Protein AF-U1G7K0-F1 (afdb_monomer)

Organism: Endocarpon pusillum (strain Z07020 / HMAS-L-300199) (NCBI:txid1263415)

pLDDT: mean 76.49, std 15.44, range [37.56, 95.12]

Solvent-accessible surface area (backbone atoms only — not comparable to full-atom values): 8626 Å² total; per-residue (Å²): 134,85,80,73,76,69,57,70,55,70,54,79,50,83,89,29,53,45,39,46,38,41,42,73,92,43,34,39,34,40,40,53,76,48,91,84,53,73,67,44,70,48,73,49,55,84,50,101,80,44,71,62,87,40,72,69,35,51,54,36,48,66,64,40,36,75,45,34,64,42,72,36,40,61,49,90,64,25,47,28,29,30,30,76,88,37,29,39,28,38,26,68,62,54,93,64,98,58,98,59,67,58,46,80,64,49,76,56,61,71,91,49,36,43,98,84,65,50,73,56,51,40,51,40,100,77,29,26,42,42,34,52,33,104,92,51,76,47,75,43,75,56,55,58,83,119

Sequence (146 aa):
MVTQPIERVSFDTRDSGVYFVKFGENMLAAYDSDPFTRPIVWEVSASPNSVAVTRATLERFNRVAPETQNLIGIYKSQLVFLNNDGWICSMSIEDQVSDKPYTRHFPVPHCWRSSSHRIRALVTPRGDVVIVKSDGLAIVQRSLNL

Radius of gyration: 15.58 Å; Cα contacts (8 Å, |Δi|>4): 269; chains: 1; bounding box: 50×33×41 Å

Mean predicted aligned error: 8.81 Å

Foldseek 3Di:
DDDDDQPFPWDCPPPLQKTKGDGPFFKIWIDGPDPLDDIAIDGQDPDVPRDGQDPQLVVLCSVCRNQFNAFAYDADQWTWGQGPQQFTWIAGSGDDDDPDSIGTQDHDDQQQADPSSDWHWYADNQRWIWTDRPPDIDIRGCSRVD

Secondary structure (DSSP, 8-state):
-------------TTT-EEEEEETTTEEEEEES-TTSPPEEEE----TT-----HHHHHHHHHHGGGEEEEEEEETTEEEEEETTSEEEEEESS----SSS-EEEEEPPGGGS-TTS---EEE-TTS-EEEEETTEEEEETT----

Nearest PDB structures (foldseek):
  8to0-assembly1_Bo  TM=4.325E-01  e=2.609E-02  Mus musculus
  8iyj-assembly1_f  TM=2.726E-01  e=2.377E-01  Mus musculus
  3f7f-assembly1_A  TM=2.654E-01  e=3.370E-01  Saccharomyces cerevisiae
  7n84-assembly1_a  TM=2.701E-01  e=8.060E-01  Saccharomyces cerevisiae
  3h7n-assembly4_D  TM=2.916E-01  e=2.296E+00  Saccharomyces cerevisiae

Structure (mmCIF, N/CA/C/O backbone):
data_AF-U1G7K0-F1
#
_entry.id   AF-U1G7K0-F1
#
loop_
_atom_site.group_PDB
_atom_site.id
_atom_site.type_symbol
_atom_site.label_atom_id
_atom_site.label_alt_id
_atom_site.label_comp_id
_atom_site.label_asym_id
_atom_site.label_entity_id
_atom_site.label_seq_id
_atom_site.pdbx_PDB_ins_code
_atom_site.Cartn_x
_atom_site.Cartn_y
_atom_site.Cartn_z
_atom_site.occupancy
_atom_site.B_iso_or_equiv
_atom_site.auth_seq_id
_atom_site.auth_comp_id
_atom_site.auth_asym_id
_atom_site.auth_atom_id
_atom_site.pdbx_PDB_model_num
ATOM 1 N N . MET A 1 1 ? -35.626 9.745 2.327 1.00 37.56 1 MET A N 1
ATOM 2 C CA . MET A 1 1 ? -34.377 9.082 2.758 1.00 37.56 1 MET A CA 1
ATOM 3 C C . MET A 1 1 ? -33.387 10.173 3.100 1.00 37.56 1 MET A C 1
ATOM 5 O O . MET A 1 1 ? -33.060 10.963 2.226 1.00 37.56 1 MET A O 1
ATOM 9 N N . VAL A 1 2 ? -33.015 10.294 4.371 1.00 38.16 2 VAL A N 1
ATOM 10 C CA . VAL A 1 2 ? -32.044 11.294 4.828 1.00 38.16 2 VAL A CA 1
ATOM 11 C C . VAL A 1 2 ? -30.660 10.696 4.600 1.00 38.16 2 VAL A C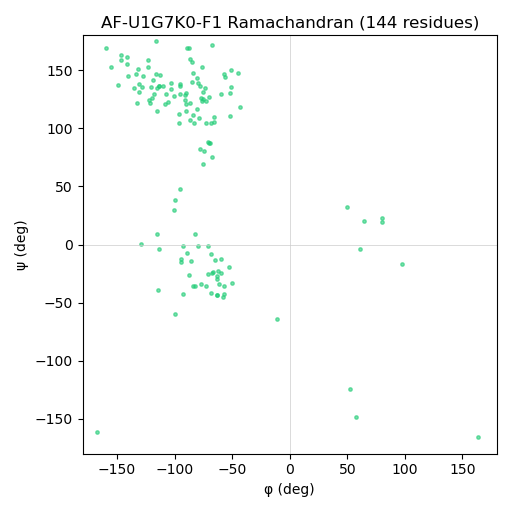 1
ATOM 13 O O . VAL A 1 2 ? -30.315 9.700 5.226 1.00 38.16 2 VAL A O 1
ATOM 16 N N . THR A 1 3 ? -29.894 11.246 3.662 1.00 42.03 3 THR A N 1
ATOM 17 C CA . THR A 1 3 ? -28.472 10.920 3.509 1.00 42.03 3 THR A CA 1
ATOM 18 C C . THR A 1 3 ? -27.747 11.428 4.750 1.00 42.03 3 THR A C 1
ATOM 20 O O . THR A 1 3 ? -27.662 12.641 4.950 1.00 42.03 3 THR A O 1
ATOM 23 N N . GLN A 1 4 ? -27.280 10.519 5.609 1.00 45.69 4 GLN A N 1
ATOM 24 C CA . GLN A 1 4 ? -26.413 10.887 6.728 1.00 45.69 4 GLN A CA 1
ATOM 25 C C . GLN A 1 4 ? -25.169 11.624 6.195 1.00 45.69 4 GLN A C 1
ATOM 27 O O . GLN A 1 4 ? -24.691 11.294 5.102 1.00 45.69 4 GLN A O 1
ATOM 32 N N . PRO A 1 5 ? -24.645 12.629 6.921 1.00 43.09 5 PRO A N 1
ATOM 33 C CA . PRO A 1 5 ? -23.455 13.350 6.495 1.00 43.09 5 PRO A CA 1
ATOM 34 C C . PRO A 1 5 ? -22.287 12.372 6.355 1.00 43.09 5 PRO A C 1
ATOM 36 O O . PRO A 1 5 ? -22.011 11.596 7.267 1.00 43.09 5 PRO A O 1
ATOM 39 N N . ILE A 1 6 ? -21.591 12.410 5.218 1.00 46.06 6 ILE A N 1
ATOM 40 C CA . ILE A 1 6 ? -20.315 11.709 5.069 1.00 46.06 6 ILE A CA 1
ATOM 41 C C . ILE A 1 6 ? -19.342 12.389 6.030 1.00 46.06 6 ILE A C 1
ATOM 43 O O . ILE A 1 6 ? -18.898 13.509 5.766 1.00 46.06 6 ILE A O 1
ATOM 47 N N . GLU A 1 7 ? -19.024 11.731 7.142 1.00 45.72 7 GLU A N 1
ATOM 48 C CA . GLU A 1 7 ? -17.954 12.166 8.031 1.00 45.72 7 GLU A CA 1
ATOM 49 C C . GLU A 1 7 ? -16.621 11.951 7.310 1.00 45.72 7 GLU A C 1
ATOM 51 O O . GLU A 1 7 ? -15.981 10.904 7.390 1.00 45.72 7 GLU A O 1
ATOM 56 N N . ARG A 1 8 ? -16.222 12.957 6.529 1.00 45.97 8 ARG A N 1
ATOM 57 C CA . ARG A 1 8 ? -14.903 13.002 5.911 1.00 45.97 8 ARG A CA 1
ATOM 58 C C . ARG A 1 8 ? -13.885 13.250 7.005 1.00 45.97 8 ARG A C 1
ATOM 60 O O . ARG A 1 8 ? -13.509 14.390 7.265 1.00 45.97 8 ARG A O 1
ATOM 67 N N . VAL A 1 9 ? -13.399 12.178 7.610 1.00 51.75 9 VAL A N 1
ATOM 68 C CA . VAL A 1 9 ? -12.136 12.255 8.330 1.00 51.75 9 VAL A CA 1
ATOM 69 C C . VAL A 1 9 ? -11.037 12.211 7.275 1.00 51.75 9 VAL A C 1
ATOM 71 O O . VAL A 1 9 ? -10.548 11.151 6.908 1.00 51.75 9 VAL A O 1
ATOM 74 N N . SER A 1 10 ? -10.750 13.370 6.681 1.00 47.09 10 SER A N 1
ATOM 75 C CA . SER A 1 10 ? -9.611 13.542 5.788 1.00 47.09 10 SER A CA 1
ATOM 76 C C . SER A 1 10 ? -8.369 13.696 6.649 1.00 47.09 10 SER A C 1
ATOM 78 O O . SER A 1 10 ? -8.193 14.716 7.320 1.00 47.09 10 SER A O 1
ATOM 80 N N . PHE A 1 11 ? -7.519 12.681 6.643 1.00 52.56 11 PHE A N 1
ATOM 81 C CA . PHE A 1 11 ? -6.214 12.778 7.274 1.00 52.56 11 PHE A CA 1
ATOM 82 C C . PHE A 1 11 ? -5.281 13.454 6.280 1.00 52.56 11 PHE A C 1
ATOM 84 O O . PHE A 1 11 ? -4.895 12.874 5.269 1.00 52.56 11 PHE A O 1
ATOM 91 N N . ASP A 1 12 ? -5.000 14.727 6.541 1.00 46.66 12 ASP A N 1
ATOM 92 C CA . ASP A 1 12 ? -3.994 15.487 5.817 1.00 46.66 12 ASP A CA 1
ATOM 93 C C . ASP A 1 12 ? -2.623 15.004 6.295 1.00 46.66 12 ASP A C 1
ATOM 95 O O . ASP A 1 12 ? -1.997 15.592 7.178 1.00 46.66 12 ASP A O 1
ATOM 99 N N . THR A 1 13 ? -2.171 13.872 5.760 1.00 51.94 13 THR A N 1
ATOM 100 C CA . THR A 1 13 ? -0.766 13.474 5.839 1.00 51.94 13 THR A CA 1
ATOM 101 C C . THR A 1 13 ? -0.022 14.348 4.843 1.00 51.94 13 THR A C 1
ATOM 103 O O . THR A 1 13 ? 0.370 13.896 3.763 1.00 51.94 13 THR A O 1
ATOM 106 N N . ARG A 1 14 ? 0.068 15.643 5.183 1.00 44.66 14 ARG A N 1
ATOM 107 C CA . ARG A 1 14 ? 0.832 16.651 4.450 1.00 44.66 14 ARG A CA 1
ATOM 108 C C . ARG A 1 14 ? 2.163 15.998 4.097 1.00 44.66 14 ARG A C 1
ATOM 110 O O . ARG A 1 14 ? 2.858 15.532 4.991 1.00 44.66 14 ARG A O 1
ATOM 117 N N . ASP A 1 15 ? 2.414 15.876 2.799 1.00 55.00 15 ASP A N 1
ATOM 118 C CA . ASP A 1 15 ? 3.621 15.329 2.159 1.00 55.00 15 ASP A CA 1
ATOM 119 C C . ASP A 1 15 ? 3.618 13.859 1.693 1.00 55.00 15 ASP A C 1
ATOM 121 O O . ASP A 1 15 ? 4.435 13.539 0.831 1.00 55.00 15 ASP A O 1
ATOM 125 N N . SER A 1 16 ? 2.710 12.967 2.119 1.00 59.94 16 SER A N 1
ATOM 126 C CA . SER A 1 16 ? 2.732 11.572 1.606 1.00 59.94 16 SER A CA 1
ATOM 127 C C . SER A 1 16 ? 1.937 11.359 0.315 1.00 59.94 16 SER A C 1
ATOM 129 O O . SER A 1 16 ? 2.200 10.428 -0.444 1.00 59.94 16 SER A O 1
ATOM 131 N N . GLY A 1 17 ? 0.924 12.195 0.064 1.00 68.44 17 GLY A N 1
ATOM 132 C CA . GLY A 1 17 ? 0.002 12.006 -1.057 1.00 68.44 17 GLY A CA 1
ATOM 133 C C . GLY A 1 17 ? -0.855 10.736 -0.957 1.00 68.44 17 GLY A C 1
ATOM 134 O O . GLY A 1 17 ? -1.359 10.295 -1.986 1.00 68.44 17 GLY A O 1
ATOM 135 N N . VAL A 1 18 ? -1.014 10.157 0.240 1.00 73.62 18 VAL A N 1
ATOM 136 C CA . VAL A 1 18 ? -1.903 9.022 0.547 1.00 73.62 18 VAL A CA 1
ATOM 137 C C . VAL A 1 18 ? -3.004 9.498 1.486 1.00 73.62 18 VAL A C 1
ATOM 139 O O . VAL A 1 18 ? -2.734 10.196 2.452 1.00 73.62 18 VAL A O 1
ATOM 142 N N . TYR A 1 19 ? -4.244 9.103 1.234 1.00 75.06 19 TYR A N 1
ATOM 143 C CA . TYR A 1 19 ? -5.421 9.582 1.943 1.00 75.06 19 TYR A CA 1
ATOM 144 C C . TYR A 1 19 ? -6.281 8.412 2.397 1.00 75.06 19 TYR A C 1
ATOM 146 O O . TYR A 1 19 ? -6.541 7.483 1.632 1.00 75.06 19 TYR A O 1
ATOM 154 N N . PHE A 1 20 ? -6.781 8.502 3.625 1.00 75.38 20 PHE A N 1
ATOM 155 C CA . PHE A 1 20 ? -7.757 7.575 4.187 1.00 75.38 20 PHE A CA 1
ATOM 156 C C . PHE A 1 20 ? -9.066 8.321 4.423 1.00 75.38 20 PHE A C 1
ATOM 158 O O . PHE A 1 20 ? -9.052 9.450 4.910 1.00 75.38 20 PHE A O 1
ATOM 165 N N . VAL A 1 21 ? -10.191 7.708 4.062 1.00 74.19 21 VAL A N 1
ATOM 166 C CA . VAL A 1 21 ? -11.528 8.293 4.204 1.00 74.19 21 VAL A CA 1
ATOM 167 C C . VAL A 1 21 ? -12.477 7.257 4.779 1.00 74.19 21 VAL A C 1
ATOM 169 O O . VAL A 1 21 ? -12.517 6.120 4.318 1.00 74.19 21 VAL A O 1
ATOM 172 N N . LYS A 1 22 ? -13.275 7.670 5.763 1.00 73.19 22 LYS A N 1
ATOM 173 C CA . LYS A 1 22 ? -14.396 6.889 6.285 1.00 73.19 22 LYS A CA 1
ATOM 174 C C . LYS A 1 22 ? -15.700 7.312 5.608 1.00 73.19 22 LYS A C 1
ATOM 176 O O . LYS A 1 22 ? -15.953 8.498 5.418 1.00 73.19 22 LYS A O 1
ATOM 181 N N . PHE A 1 23 ? -16.522 6.335 5.238 1.00 70.25 23 PHE A N 1
ATOM 182 C CA . PHE A 1 23 ? -17.862 6.526 4.690 1.00 70.25 23 PHE A CA 1
ATOM 183 C C . PHE A 1 23 ? -18.880 5.815 5.585 1.00 70.25 23 PHE A C 1
ATOM 185 O O . PHE A 1 23 ? -18.810 4.601 5.776 1.00 70.25 23 PHE A O 1
ATOM 192 N N . GLY A 1 24 ? -19.852 6.563 6.113 1.00 67.19 24 GLY A N 1
ATOM 193 C CA . GLY A 1 24 ? -20.840 6.010 7.042 1.00 67.19 24 GLY A CA 1
ATOM 194 C C . GLY A 1 24 ? -20.183 5.385 8.277 1.00 67.19 24 GLY A C 1
ATOM 195 O O . GLY A 1 24 ? -19.128 5.832 8.724 1.00 67.19 24 GLY A O 1
ATOM 196 N N . GLU A 1 25 ? -20.799 4.341 8.830 1.00 66.56 25 GLU A N 1
ATOM 197 C CA . GLU A 1 25 ? -20.305 3.704 10.057 1.00 66.56 25 GLU A CA 1
ATOM 198 C C . GLU A 1 25 ? -19.169 2.702 9.795 1.00 66.56 25 GLU A C 1
ATOM 200 O O . GLU A 1 25 ? -18.214 2.657 10.575 1.00 66.56 25 GLU A O 1
ATOM 205 N N . ASN A 1 26 ? -19.223 1.979 8.667 1.00 70.31 26 ASN A N 1
ATOM 206 C CA . ASN A 1 26 ? -18.446 0.750 8.460 1.00 70.31 26 ASN A CA 1
ATOM 207 C C . ASN A 1 26 ? -17.638 0.694 7.159 1.00 70.31 26 ASN A C 1
ATOM 209 O O . ASN A 1 26 ? -16.977 -0.308 6.914 1.00 70.31 26 ASN A O 1
ATOM 213 N N . MET A 1 27 ? -17.654 1.717 6.305 1.00 74.44 27 MET A N 1
ATOM 214 C CA . MET A 1 27 ? -16.823 1.699 5.098 1.00 74.44 27 MET A CA 1
ATOM 215 C C . MET A 1 27 ? -15.597 2.582 5.256 1.00 74.44 27 MET A C 1
ATOM 217 O O . MET A 1 27 ? -15.673 3.709 5.748 1.00 74.44 27 MET A O 1
ATOM 221 N N . LEU A 1 28 ? -14.469 2.085 4.768 1.00 77.31 28 LEU A N 1
ATOM 222 C CA . LEU A 1 28 ? -13.251 2.855 4.598 1.00 77.31 28 LEU A CA 1
ATOM 223 C C . LEU A 1 28 ? -12.793 2.813 3.149 1.00 77.31 28 LEU A C 1
ATOM 225 O O . LEU A 1 28 ? -13.018 1.838 2.431 1.00 77.31 28 LEU A O 1
ATOM 229 N N . ALA A 1 29 ? -12.085 3.860 2.754 1.00 79.94 29 ALA A N 1
ATOM 230 C CA . ALA A 1 29 ? -11.256 3.836 1.574 1.00 79.94 29 ALA A CA 1
ATOM 231 C C . ALA A 1 29 ? -9.864 4.394 1.852 1.00 79.94 29 ALA A C 1
ATOM 233 O O . ALA A 1 29 ? -9.690 5.289 2.678 1.00 79.94 29 ALA A O 1
ATOM 234 N N . ALA A 1 30 ? -8.899 3.899 1.091 1.00 82.38 30 ALA A N 1
ATOM 235 C CA . ALA A 1 30 ? -7.580 4.476 0.936 1.00 82.38 30 ALA A CA 1
ATOM 236 C C . ALA A 1 30 ? -7.359 4.800 -0.543 1.00 82.38 30 ALA A C 1
ATOM 238 O O . ALA A 1 30 ? -7.684 3.995 -1.419 1.00 82.38 30 ALA A O 1
ATOM 239 N N . TYR A 1 31 ? -6.816 5.970 -0.838 1.00 81.44 31 TYR A N 1
ATOM 240 C CA . TYR A 1 31 ? -6.397 6.348 -2.185 1.00 81.44 31 TYR A CA 1
ATOM 241 C C . TYR A 1 31 ? -5.100 7.138 -2.106 1.00 81.44 31 TYR A C 1
ATOM 243 O O . TYR A 1 31 ? -4.795 7.733 -1.078 1.00 81.44 31 TYR A O 1
ATOM 251 N N . ASP A 1 32 ? -4.325 7.140 -3.178 1.00 80.06 32 ASP A N 1
ATOM 252 C CA . ASP A 1 32 ? -3.141 7.981 -3.282 1.00 80.06 32 ASP A CA 1
ATOM 253 C C . ASP A 1 32 ? -3.306 9.004 -4.414 1.00 80.06 32 ASP A C 1
ATOM 255 O O . ASP A 1 32 ? -4.319 9.047 -5.115 1.00 80.06 32 ASP A O 1
ATOM 259 N N . SER A 1 33 ? -2.332 9.899 -4.534 1.00 76.88 33 SER A N 1
ATOM 260 C CA . SER A 1 33 ? -2.287 10.943 -5.559 1.00 76.88 33 SER A CA 1
ATOM 261 C C . SER A 1 33 ? -2.010 10.404 -6.967 1.00 76.88 33 SER A C 1
ATOM 263 O O . SER A 1 33 ? -1.923 11.187 -7.915 1.00 76.88 33 SER A O 1
ATOM 265 N N . ASP A 1 34 ? -1.809 9.095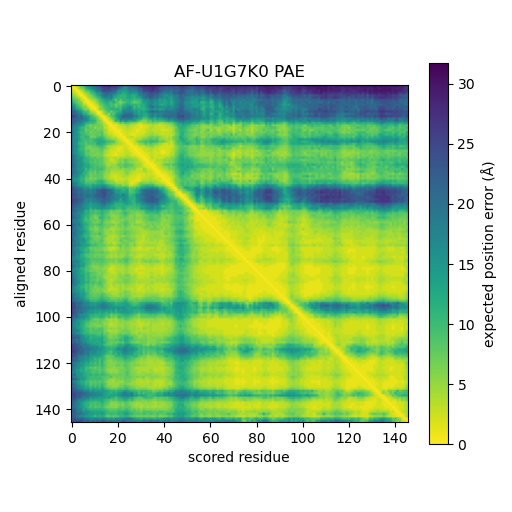 -7.138 1.00 75.75 34 ASP A N 1
ATOM 266 C CA . ASP A 1 34 ? -1.635 8.484 -8.445 1.00 75.75 34 ASP A CA 1
ATOM 267 C C . ASP A 1 34 ? -2.992 8.255 -9.128 1.00 75.75 34 ASP A C 1
ATOM 269 O O . ASP A 1 34 ? -3.793 7.442 -8.666 1.00 75.75 34 ASP A O 1
ATOM 273 N N . PRO A 1 35 ? -3.259 8.904 -10.277 1.00 71.38 35 PRO A N 1
ATOM 274 C CA . PRO A 1 35 ? -4.514 8.713 -11.000 1.00 71.38 35 PRO A CA 1
ATOM 275 C C . PRO A 1 35 ? -4.692 7.288 -11.552 1.00 71.38 35 PRO A C 1
ATOM 277 O O . PRO A 1 35 ? -5.788 6.938 -11.991 1.00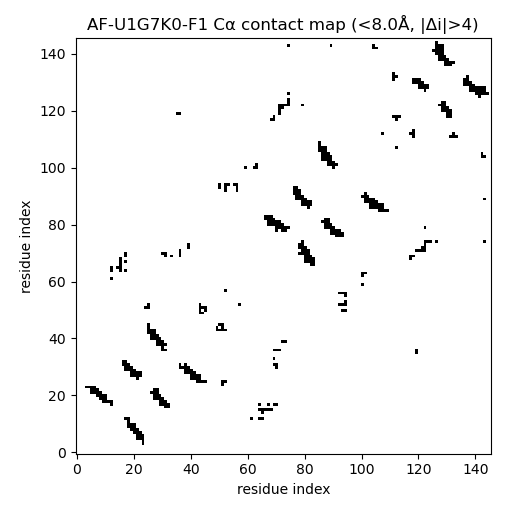 71.38 35 PRO A O 1
ATOM 280 N N . PHE A 1 36 ? -3.636 6.467 -11.573 1.00 71.69 36 PHE A N 1
ATOM 281 C CA . PHE A 1 36 ? -3.693 5.070 -12.001 1.00 71.69 36 PHE A CA 1
ATOM 282 C C . PHE A 1 36 ? -3.897 4.090 -10.842 1.00 71.69 36 PHE A C 1
ATOM 284 O O . PHE A 1 36 ? -4.262 2.937 -11.098 1.00 71.69 36 PHE A O 1
ATOM 291 N N . THR A 1 37 ? -3.699 4.517 -9.592 1.00 75.81 37 THR A N 1
ATOM 292 C CA . THR A 1 37 ? -4.043 3.703 -8.426 1.00 75.81 37 THR A CA 1
ATOM 293 C C . THR A 1 37 ? -5.552 3.739 -8.239 1.00 75.81 37 THR A C 1
ATOM 295 O O . THR A 1 37 ? -6.172 4.794 -8.107 1.00 75.81 37 THR A O 1
ATOM 298 N N . ARG A 1 38 ? -6.181 2.563 -8.229 1.00 76.94 38 ARG A N 1
ATOM 299 C CA . ARG A 1 38 ? -7.609 2.479 -7.914 1.00 76.94 38 ARG A CA 1
ATOM 300 C C . ARG A 1 38 ? -7.799 2.700 -6.414 1.00 76.94 38 ARG A C 1
ATOM 302 O O . ARG A 1 38 ? -7.078 2.064 -5.644 1.00 76.94 38 ARG A O 1
ATOM 309 N N . PRO A 1 39 ? -8.779 3.520 -5.990 1.00 80.81 39 PRO A N 1
ATOM 310 C CA . PRO A 1 39 ? -9.155 3.600 -4.590 1.00 80.81 39 PRO A CA 1
ATOM 311 C C . PRO A 1 39 ? -9.436 2.204 -4.049 1.00 80.81 39 PRO A C 1
ATOM 313 O O . PRO A 1 39 ? -10.175 1.415 -4.644 1.00 80.81 39 PRO A O 1
ATOM 316 N N . ILE A 1 40 ? -8.820 1.907 -2.921 1.00 82.88 40 ILE A N 1
ATOM 317 C CA . ILE A 1 40 ? -9.002 0.668 -2.199 1.00 82.88 40 ILE A CA 1
ATOM 318 C C . ILE A 1 40 ? -10.151 0.916 -1.235 1.00 82.88 40 ILE A C 1
ATOM 320 O O . ILE A 1 40 ? -10.011 1.737 -0.338 1.00 82.88 40 ILE A O 1
ATOM 324 N N . VAL A 1 41 ? -11.275 0.229 -1.418 1.00 80.31 41 VAL A N 1
ATOM 325 C CA . VAL A 1 41 ? -12.460 0.358 -0.560 1.00 80.31 41 VAL A CA 1
ATOM 326 C C . VAL A 1 41 ? -12.693 -0.966 0.146 1.00 80.31 41 VAL A C 1
ATOM 328 O O . VAL A 1 41 ? -12.635 -2.019 -0.490 1.00 80.31 41 VAL A O 1
ATOM 331 N N . TRP A 1 42 ? -12.962 -0.918 1.446 1.00 77.38 42 TRP A N 1
ATOM 332 C CA . TRP A 1 42 ? -13.313 -2.102 2.216 1.00 77.38 42 TRP A CA 1
ATOM 333 C C . TRP A 1 42 ? -14.417 -1.803 3.222 1.00 77.38 42 TRP A C 1
ATOM 335 O O . TRP A 1 42 ? -14.508 -0.715 3.797 1.00 77.38 42 TRP A O 1
ATOM 345 N N . GLU A 1 43 ? -15.264 -2.807 3.420 1.00 73.06 43 GLU A N 1
ATOM 346 C CA . GLU A 1 43 ? -16.234 -2.835 4.500 1.00 73.06 43 GLU A CA 1
ATOM 347 C C . GLU A 1 43 ? -15.550 -3.429 5.729 1.00 73.06 43 GLU A C 1
ATOM 349 O O . GLU A 1 43 ? -15.019 -4.541 5.707 1.00 73.06 43 GLU A O 1
ATOM 354 N N . VAL A 1 44 ? -15.538 -2.665 6.808 1.00 68.12 44 VAL A N 1
ATOM 355 C CA . VAL A 1 44 ? -15.224 -3.167 8.134 1.00 68.12 44 VAL A CA 1
ATOM 356 C C . VAL A 1 44 ? -16.444 -3.975 8.530 1.00 68.12 44 VAL A C 1
ATOM 358 O O . VAL A 1 44 ? -17.505 -3.405 8.779 1.00 68.12 44 VAL A O 1
ATOM 361 N N . SER A 1 45 ? -16.338 -5.303 8.491 1.00 53.75 45 SER A N 1
ATOM 362 C CA . SER A 1 45 ? -17.471 -6.162 8.819 1.00 53.75 45 SER A CA 1
ATOM 363 C C . SER A 1 45 ? -18.078 -5.753 10.169 1.00 53.75 45 SER A C 1
ATOM 365 O O . SER A 1 45 ? -17.379 -5.263 11.054 1.00 53.75 45 SER A O 1
ATOM 367 N N . ALA A 1 46 ? -19.380 -5.968 10.327 1.00 48.53 46 ALA A N 1
ATOM 368 C CA . ALA A 1 46 ? -20.105 -5.855 11.593 1.00 48.53 46 ALA A CA 1
ATOM 369 C C . ALA A 1 46 ? -20.320 -7.248 12.219 1.00 48.53 46 ALA A C 1
ATOM 371 O O . ALA A 1 46 ? -21.391 -7.567 12.729 1.00 48.53 46 ALA A O 1
ATOM 372 N N . SER A 1 47 ? -19.322 -8.132 12.117 1.00 47.47 47 SER A N 1
ATOM 373 C CA . SER A 1 47 ? -19.267 -9.318 12.972 1.00 47.47 47 SER A CA 1
ATOM 374 C C . SER A 1 47 ? -19.273 -8.858 14.439 1.00 47.47 47 SER A C 1
ATOM 376 O O . SER A 1 47 ? -18.679 -7.824 14.747 1.00 47.47 47 SER A O 1
ATOM 378 N N . PRO A 1 48 ? -19.880 -9.621 15.368 1.00 50.38 48 PRO A N 1
ATOM 379 C CA . PRO A 1 48 ? -19.871 -9.294 16.797 1.00 50.38 48 PRO A CA 1
ATOM 380 C C . PRO A 1 48 ? -18.463 -9.056 17.370 1.00 50.38 48 PRO A C 1
ATOM 382 O O . PRO A 1 48 ? -18.328 -8.428 18.416 1.00 50.38 48 PRO A O 1
ATOM 385 N N . ASN A 1 49 ? -17.429 -9.545 16.671 1.00 48.53 49 ASN A N 1
ATOM 386 C CA . ASN A 1 49 ? -16.020 -9.418 17.034 1.00 48.53 49 ASN A CA 1
ATOM 387 C C . ASN A 1 49 ? -15.193 -8.553 16.066 1.00 48.53 49 ASN A C 1
ATOM 389 O O . ASN A 1 49 ? -14.002 -8.370 16.309 1.00 48.53 49 ASN A O 1
ATOM 393 N 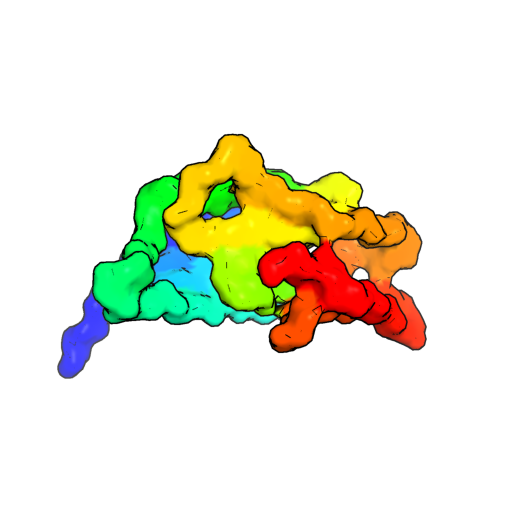N . SER A 1 50 ? -15.752 -8.056 14.959 1.00 47.62 50 SER A N 1
ATOM 394 C CA . SER A 1 50 ? -15.007 -7.147 14.085 1.00 47.62 50 SER A CA 1
ATOM 395 C C . SER A 1 50 ? -15.182 -5.726 14.585 1.00 47.62 50 SER A C 1
ATOM 397 O O . SER A 1 50 ? -16.248 -5.118 14.510 1.00 47.62 50 SER A O 1
ATOM 399 N N . VAL A 1 51 ? -14.097 -5.233 15.162 1.00 51.44 51 VAL A N 1
ATOM 400 C CA . VAL A 1 51 ? -14.032 -3.917 15.771 1.00 51.44 51 VAL A CA 1
ATOM 401 C C . VAL A 1 51 ? -14.100 -2.881 14.652 1.00 51.44 51 VAL A C 1
ATOM 403 O O . VAL A 1 51 ? -13.321 -2.945 13.699 1.00 51.44 51 VAL A O 1
ATOM 406 N N . ALA A 1 52 ? -15.038 -1.934 14.759 1.00 53.88 52 ALA A N 1
ATOM 407 C CA . ALA A 1 52 ? -15.047 -0.728 13.935 1.00 53.88 52 ALA A CA 1
ATOM 408 C C . ALA A 1 52 ? -13.632 -0.137 13.879 1.00 53.88 52 ALA A C 1
ATOM 410 O O . ALA A 1 52 ? -12.900 -0.232 14.860 1.00 53.88 52 ALA A O 1
ATOM 411 N N . VAL A 1 53 ? -13.239 0.489 12.766 1.00 57.72 53 VAL A N 1
ATOM 412 C CA . VAL A 1 53 ? -11.917 1.131 12.660 1.00 57.72 53 VAL A CA 1
ATOM 413 C C . VAL A 1 53 ? -11.725 2.065 13.839 1.00 57.72 53 VAL A C 1
ATOM 415 O O . VAL A 1 53 ? -12.402 3.090 13.959 1.00 57.72 53 VAL A O 1
ATOM 418 N N . THR A 1 54 ? -10.821 1.680 14.730 1.00 63.06 54 THR A N 1
ATOM 419 C CA . THR A 1 54 ? -10.611 2.416 15.963 1.00 63.06 54 THR A CA 1
ATOM 420 C C . THR A 1 54 ? -9.574 3.500 15.750 1.00 63.06 54 THR A C 1
ATOM 422 O O . THR A 1 54 ? -8.813 3.523 14.777 1.00 63.06 54 THR A O 1
ATOM 425 N N . ARG A 1 55 ? -9.475 4.371 16.749 1.00 64.38 55 ARG A N 1
ATOM 426 C CA . ARG A 1 55 ? -8.373 5.314 16.890 1.00 64.38 55 ARG A CA 1
ATOM 427 C C . ARG A 1 55 ? -6.992 4.648 16.766 1.00 64.38 55 ARG A C 1
ATOM 429 O O . ARG A 1 55 ? -6.099 5.264 16.200 1.00 64.38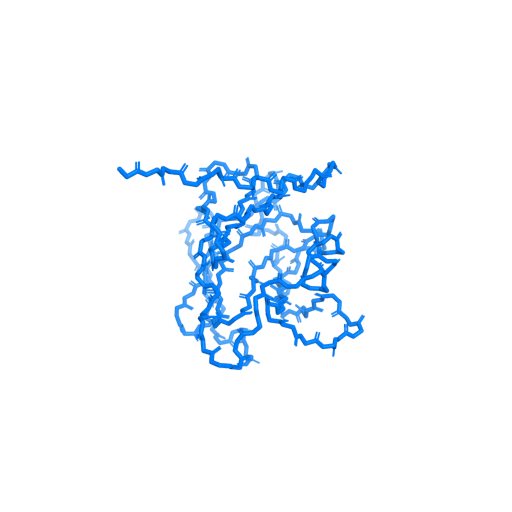 55 ARG A O 1
ATOM 436 N N . ALA A 1 56 ? -6.816 3.400 17.210 1.00 68.38 56 ALA A N 1
ATOM 437 C CA . ALA A 1 56 ? -5.537 2.691 17.114 1.00 68.38 56 ALA A CA 1
ATOM 438 C C . ALA A 1 56 ? -5.206 2.249 15.677 1.00 68.38 56 ALA A C 1
ATOM 440 O O . ALA A 1 56 ? -4.049 2.295 15.253 1.00 68.38 56 ALA A O 1
ATOM 441 N N . THR A 1 57 ? -6.212 1.851 14.896 1.00 70.38 57 THR A N 1
ATOM 442 C CA . THR A 1 57 ? -6.055 1.627 13.450 1.00 70.38 57 THR A CA 1
ATOM 443 C C . THR A 1 57 ? -5.686 2.932 12.733 1.00 70.38 57 THR A C 1
ATOM 445 O O . THR A 1 57 ? -4.744 2.961 11.942 1.00 70.38 57 THR A O 1
ATOM 448 N N . LEU A 1 58 ? -6.346 4.041 13.081 1.00 71.81 58 LEU A N 1
ATOM 449 C CA . LEU A 1 58 ? -6.051 5.366 12.520 1.00 71.81 58 LEU A CA 1
ATOM 450 C C . LEU A 1 58 ? -4.639 5.862 12.866 1.00 71.81 58 LEU A C 1
ATOM 452 O O . LEU A 1 58 ? -3.921 6.359 12.001 1.00 71.81 58 LEU A O 1
ATOM 456 N N . GLU A 1 59 ? -4.201 5.696 14.113 1.00 75.94 59 GLU A N 1
ATOM 457 C CA . GLU A 1 59 ? -2.841 6.050 14.529 1.00 75.94 59 GLU A CA 1
ATOM 458 C C . GLU A 1 59 ? -1.781 5.236 13.778 1.00 75.94 59 GLU A C 1
ATOM 460 O O . GLU A 1 59 ? -0.720 5.767 13.451 1.00 75.94 59 GLU A O 1
ATOM 465 N N . ARG A 1 60 ? -2.068 3.973 13.439 1.00 78.06 60 ARG A N 1
ATOM 466 C CA . ARG A 1 60 ? -1.180 3.162 12.595 1.00 78.06 60 ARG A CA 1
ATOM 467 C C . ARG A 1 60 ? -1.131 3.671 11.160 1.00 78.06 60 ARG A C 1
ATOM 469 O O . ARG A 1 60 ? -0.030 3.790 10.628 1.00 78.06 60 ARG A O 1
ATOM 476 N N . PHE A 1 61 ? -2.261 4.065 10.569 1.00 77.88 61 PHE A N 1
ATOM 477 C CA . PHE A 1 61 ? -2.249 4.722 9.256 1.00 77.88 61 PHE A CA 1
ATOM 478 C C . PHE A 1 61 ? -1.386 5.987 9.257 1.00 77.88 61 PHE A C 1
ATOM 480 O O . PHE A 1 61 ? -0.571 6.156 8.355 1.00 77.88 61 PHE A O 1
ATOM 487 N N . ASN A 1 62 ? -1.461 6.815 10.303 1.00 78.38 62 ASN A N 1
ATOM 488 C CA . ASN A 1 62 ? -0.612 8.007 10.431 1.00 78.38 62 ASN A CA 1
ATOM 489 C C . ASN A 1 62 ? 0.886 7.687 10.538 1.00 78.38 62 ASN A C 1
ATOM 491 O O . ASN A 1 62 ? 1.708 8.492 10.114 1.00 78.38 62 ASN A O 1
ATOM 495 N N . ARG A 1 63 ? 1.254 6.527 11.093 1.00 82.12 63 ARG A N 1
ATOM 496 C CA . ARG A 1 63 ? 2.654 6.074 11.136 1.00 82.12 63 ARG A CA 1
ATOM 497 C C . ARG A 1 63 ? 3.124 5.536 9.787 1.00 82.12 63 ARG A C 1
ATOM 499 O O . ARG A 1 63 ? 4.284 5.704 9.445 1.00 82.12 63 ARG A O 1
ATOM 506 N N . VAL A 1 64 ? 2.234 4.896 9.030 1.00 85.50 64 VAL A N 1
ATOM 507 C CA . VAL A 1 64 ? 2.561 4.249 7.750 1.00 85.50 64 VAL A CA 1
ATOM 508 C C . VAL A 1 64 ? 2.537 5.225 6.576 1.00 85.50 64 VAL A C 1
ATOM 510 O O . VAL A 1 64 ? 3.351 5.104 5.662 1.00 85.50 64 VAL A O 1
ATOM 513 N N . ALA A 1 65 ? 1.631 6.202 6.585 1.00 84.00 65 ALA A N 1
ATOM 514 C CA . ALA A 1 65 ? 1.427 7.102 5.458 1.00 84.00 65 ALA A CA 1
ATOM 515 C C . ALA A 1 65 ? 2.694 7.879 5.046 1.00 84.00 65 ALA A C 1
ATOM 517 O O . ALA A 1 65 ? 2.984 7.869 3.854 1.00 84.00 65 ALA A O 1
ATOM 518 N N . PRO A 1 66 ? 3.499 8.474 5.952 1.00 85.06 66 PRO A N 1
ATOM 519 C CA . PRO A 1 66 ? 4.727 9.181 5.565 1.00 85.06 66 PRO A CA 1
ATOM 520 C C . PRO A 1 66 ? 5.780 8.279 4.910 1.00 85.06 66 PRO A C 1
ATOM 522 O O . PRO A 1 66 ? 6.595 8.742 4.117 1.00 85.06 66 PRO A O 1
ATOM 525 N N . GLU A 1 67 ? 5.767 6.986 5.238 1.00 87.62 67 GLU A N 1
ATOM 526 C CA . GLU A 1 67 ? 6.676 5.990 4.670 1.00 87.62 67 GLU A CA 1
ATOM 527 C C . GLU A 1 67 ? 6.119 5.344 3.397 1.00 87.62 67 GLU A C 1
ATOM 529 O O . GLU A 1 67 ? 6.828 4.575 2.750 1.00 87.62 67 GLU A O 1
ATOM 534 N N . THR A 1 68 ? 4.865 5.627 3.035 1.00 87.12 68 THR A N 1
ATOM 535 C CA . THR A 1 68 ? 4.181 5.009 1.901 1.00 87.12 68 THR A CA 1
ATOM 536 C C . THR A 1 68 ? 4.391 5.814 0.632 1.00 87.12 68 THR A C 1
ATOM 538 O O . THR A 1 68 ? 4.018 6.979 0.550 1.00 87.12 68 THR A O 1
ATOM 541 N N . GLN A 1 69 ? 4.910 5.145 -0.391 1.00 86.38 69 GLN A N 1
ATOM 542 C CA . GLN A 1 69 ? 5.119 5.718 -1.710 1.00 86.38 69 GLN A CA 1
ATOM 543 C C . GLN A 1 69 ? 3.924 5.476 -2.649 1.00 86.38 69 GLN A C 1
ATOM 545 O O . GLN A 1 69 ? 3.524 6.366 -3.398 1.00 86.38 69 GLN A O 1
ATOM 550 N N . ASN A 1 70 ? 3.367 4.260 -2.638 1.00 86.12 70 ASN A N 1
ATOM 551 C CA . ASN A 1 70 ? 2.272 3.844 -3.518 1.00 86.12 70 ASN A CA 1
ATOM 552 C C . ASN A 1 70 ? 1.388 2.809 -2.819 1.00 86.12 70 ASN A C 1
ATOM 554 O O . ASN A 1 70 ? 1.907 1.853 -2.236 1.00 86.12 70 ASN A O 1
ATOM 558 N N . LEU A 1 71 ? 0.067 2.933 -2.942 1.00 89.88 71 LEU A N 1
ATOM 559 C CA 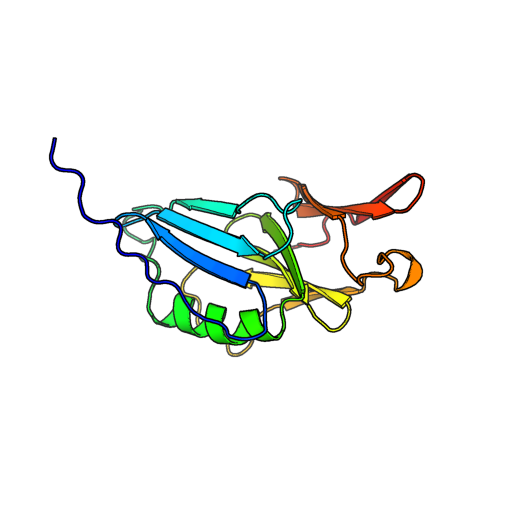. LEU A 1 71 ? -0.850 1.862 -2.555 1.00 89.88 71 LEU A CA 1
ATOM 560 C C . LEU A 1 71 ? -0.909 0.800 -3.659 1.00 89.88 71 LEU A C 1
ATOM 562 O O . LEU A 1 71 ? -0.936 1.120 -4.845 1.00 89.88 71 LEU A O 1
ATOM 566 N N . ILE A 1 72 ? -0.930 -0.476 -3.271 1.00 90.94 72 ILE A N 1
ATOM 567 C CA . ILE A 1 72 ? -0.898 -1.604 -4.218 1.00 90.94 72 ILE A CA 1
ATOM 568 C C . ILE A 1 72 ? -2.202 -2.400 -4.177 1.00 90.94 72 ILE A C 1
ATOM 570 O O . ILE A 1 72 ? -2.692 -2.852 -5.212 1.00 90.94 72 ILE A O 1
ATOM 574 N N . GLY A 1 73 ? -2.781 -2.591 -2.992 1.00 89.88 73 GLY A N 1
ATOM 575 C CA . GLY A 1 73 ? -4.049 -3.301 -2.855 1.00 89.88 73 GLY A CA 1
ATOM 576 C C . GLY A 1 73 ? -4.344 -3.756 -1.433 1.00 89.88 73 GLY A C 1
ATOM 577 O O . GLY A 1 73 ? -3.694 -3.336 -0.479 1.00 89.88 73 GLY A O 1
ATOM 578 N N . ILE A 1 74 ? -5.324 -4.648 -1.313 1.00 88.25 74 ILE A N 1
ATOM 579 C CA . ILE A 1 74 ? -5.647 -5.362 -0.076 1.00 88.25 74 ILE A CA 1
ATOM 580 C C . ILE A 1 74 ? -5.474 -6.856 -0.302 1.00 88.25 74 ILE A C 1
ATOM 582 O O . ILE A 1 74 ? -5.838 -7.388 -1.351 1.00 88.25 74 ILE A O 1
ATOM 586 N N . TYR A 1 75 ? -4.961 -7.533 0.719 1.00 89.50 75 TYR A N 1
ATOM 587 C CA . TYR A 1 75 ? -4.990 -8.983 0.818 1.00 89.50 75 TYR A CA 1
ATOM 588 C C . TYR A 1 75 ? -5.464 -9.389 2.206 1.00 89.50 75 TYR A C 1
ATOM 590 O O . TYR A 1 75 ? -4.853 -9.010 3.203 1.00 89.50 75 TYR A O 1
ATOM 598 N N . LYS A 1 76 ? -6.558 -10.157 2.277 1.00 86.38 76 LYS A N 1
ATOM 599 C CA . LYS A 1 76 ? -7.260 -10.433 3.543 1.00 86.38 76 LYS A CA 1
ATOM 600 C C . LYS A 1 76 ? -7.578 -9.099 4.246 1.00 86.38 76 LYS A C 1
ATOM 602 O O . LYS A 1 76 ? -8.146 -8.218 3.612 1.00 86.38 76 LYS A O 1
ATOM 607 N N . SER A 1 77 ? -7.153 -8.919 5.493 1.00 83.44 77 SER A N 1
ATOM 608 C CA . SER A 1 77 ? -7.341 -7.684 6.268 1.00 83.44 77 SER A CA 1
ATOM 609 C C . SER A 1 77 ? -6.089 -6.799 6.302 1.00 83.44 77 SER A C 1
ATOM 611 O O . SER A 1 77 ? -5.822 -6.119 7.292 1.00 83.44 77 SER A O 1
ATOM 613 N N . GLN A 1 78 ? -5.268 -6.854 5.250 1.00 87.19 78 GLN A N 1
ATOM 614 C CA . GLN A 1 78 ? -3.957 -6.210 5.209 1.00 87.19 78 GLN A CA 1
ATOM 615 C C . GLN A 1 78 ? -3.882 -5.238 4.031 1.00 87.19 78 GLN A C 1
ATOM 617 O O . GLN A 1 78 ? -4.082 -5.631 2.879 1.00 87.19 78 GLN A O 1
ATOM 622 N N . LEU A 1 79 ? -3.562 -3.977 4.319 1.00 88.62 79 LEU A N 1
ATOM 623 C CA . LEU A 1 79 ? -3.255 -2.976 3.304 1.00 88.62 79 LEU A CA 1
ATOM 624 C C . LEU A 1 79 ? -1.837 -3.222 2.799 1.00 88.62 79 LEU A C 1
ATOM 626 O O . LEU A 1 79 ? -0.903 -3.272 3.598 1.00 88.62 79 LEU A O 1
ATOM 630 N N . VAL A 1 80 ? -1.680 -3.360 1.488 1.00 92.69 80 VAL A N 1
ATOM 631 C CA . VAL A 1 80 ? -0.400 -3.610 0.825 1.00 92.69 80 VAL A CA 1
ATOM 632 C C . VAL A 1 80 ? 0.041 -2.352 0.097 1.00 92.69 80 VAL A C 1
ATOM 634 O O . VAL A 1 80 ? -0.718 -1.767 -0.682 1.00 92.69 80 VAL A O 1
ATOM 637 N N . PHE A 1 81 ? 1.281 -1.951 0.336 1.00 92.12 81 PHE A N 1
ATOM 638 C CA . PHE A 1 81 ? 1.841 -0.709 -0.178 1.00 92.12 81 PHE A CA 1
ATOM 639 C C . PHE A 1 81 ? 3.335 -0.859 -0.486 1.00 92.12 81 PHE A C 1
ATOM 641 O O . PHE A 1 81 ? 4.000 -1.759 0.026 1.00 92.12 81 PHE A O 1
ATOM 648 N N . LEU A 1 82 ? 3.865 0.014 -1.336 1.00 91.75 82 LEU A N 1
ATOM 649 C CA . LEU A 1 82 ? 5.301 0.200 -1.529 1.00 91.75 82 LEU A CA 1
ATOM 650 C C . LEU A 1 82 ? 5.771 1.292 -0.566 1.00 91.75 82 LEU A C 1
ATOM 652 O O . LEU A 1 82 ? 5.181 2.374 -0.561 1.00 91.75 82 LEU A O 1
ATOM 656 N N . ASN A 1 83 ? 6.813 1.038 0.223 1.00 92.12 83 ASN A N 1
ATOM 657 C CA . ASN A 1 83 ? 7.409 2.072 1.068 1.00 92.12 83 ASN A CA 1
ATOM 658 C C . ASN A 1 83 ? 8.497 2.881 0.326 1.00 92.12 83 ASN A C 1
ATOM 660 O O . ASN A 1 83 ? 8.960 2.484 -0.744 1.00 92.12 83 ASN A O 1
ATOM 664 N N . ASN A 1 84 ? 8.945 3.990 0.917 1.00 89.25 84 ASN A N 1
ATOM 665 C CA . ASN A 1 84 ? 9.969 4.875 0.337 1.00 89.25 84 ASN A CA 1
ATOM 666 C C . ASN A 1 84 ? 11.340 4.196 0.129 1.00 89.25 84 ASN A C 1
ATOM 668 O O . ASN A 1 84 ? 12.107 4.605 -0.743 1.00 89.25 84 ASN A O 1
ATOM 672 N N . ASP A 1 85 ? 11.628 3.118 0.866 1.00 91.44 85 ASP A N 1
ATOM 673 C CA . ASP A 1 85 ? 12.834 2.296 0.681 1.00 91.44 85 ASP A CA 1
ATOM 674 C C . ASP A 1 85 ? 12.708 1.299 -0.489 1.00 91.44 85 ASP A C 1
ATOM 676 O O . ASP A 1 85 ? 13.635 0.535 -0.770 1.00 91.44 85 ASP A O 1
ATOM 680 N N . GLY A 1 86 ? 11.561 1.265 -1.174 1.00 91.44 86 GLY A N 1
ATOM 681 C CA . GLY A 1 86 ? 11.293 0.362 -2.289 1.00 91.44 86 GLY A CA 1
ATOM 682 C C . GLY A 1 86 ? 10.901 -1.057 -1.872 1.00 91.44 86 GLY A C 1
ATOM 683 O O . GLY A 1 86 ? 11.069 -1.981 -2.666 1.00 91.44 86 GLY A O 1
ATOM 684 N N . TRP A 1 87 ? 10.392 -1.262 -0.657 1.00 94.88 87 TRP A N 1
ATOM 685 C CA . TRP A 1 87 ? 9.882 -2.553 -0.190 1.00 94.88 87 TRP A CA 1
ATOM 686 C C . TRP A 1 87 ? 8.376 -2.665 -0.365 1.00 94.88 87 TRP A C 1
ATOM 688 O O . TRP A 1 87 ? 7.636 -1.740 -0.039 1.00 94.88 87 TRP A O 1
ATOM 698 N N . ILE A 1 88 ? 7.918 -3.834 -0.814 1.00 94.88 88 ILE A N 1
ATOM 699 C CA . ILE A 1 88 ? 6.515 -4.209 -0.662 1.00 94.88 88 ILE A CA 1
ATOM 700 C C . ILE A 1 88 ? 6.269 -4.536 0.804 1.00 94.88 88 ILE A C 1
ATOM 702 O O . ILE A 1 88 ? 6.917 -5.412 1.385 1.00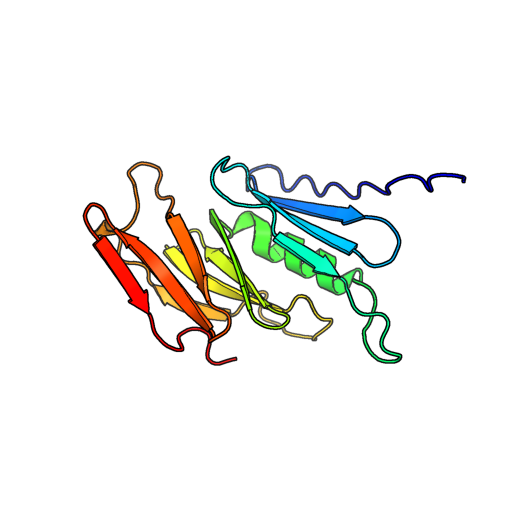 94.88 88 ILE A O 1
ATOM 706 N N . CYS A 1 89 ? 5.312 -3.828 1.383 1.00 95.12 89 CYS A N 1
ATOM 707 C CA . CYS A 1 89 ? 4.955 -3.876 2.784 1.00 95.12 89 CYS A CA 1
ATOM 708 C C . CYS A 1 89 ? 3.481 -4.230 2.955 1.00 95.12 89 CYS A C 1
ATOM 710 O O . CYS A 1 89 ? 2.670 -4.023 2.051 1.00 95.12 89 CYS A O 1
ATOM 712 N N . SER A 1 90 ? 3.123 -4.729 4.136 1.00 92.88 90 SER A N 1
ATOM 713 C CA . SER A 1 90 ? 1.726 -4.815 4.551 1.00 92.88 90 SER A CA 1
ATOM 714 C C . SER A 1 90 ? 1.515 -4.308 5.967 1.00 92.88 90 SER A C 1
ATOM 716 O O . SER A 1 90 ? 2.361 -4.514 6.840 1.00 92.88 90 SER A O 1
ATOM 718 N N . MET A 1 91 ? 0.359 -3.705 6.211 1.00 88.75 91 MET A N 1
ATOM 719 C CA . MET A 1 91 ? -0.099 -3.343 7.549 1.00 88.75 91 MET A CA 1
ATOM 720 C C . MET A 1 91 ? -1.500 -3.885 7.809 1.00 88.75 91 MET A C 1
ATOM 722 O O . MET A 1 91 ? -2.335 -3.908 6.901 1.00 88.75 91 MET A O 1
ATOM 726 N N . SER A 1 92 ? -1.757 -4.287 9.054 1.00 85.06 92 SER A N 1
ATOM 727 C CA . SER A 1 92 ? -3.077 -4.789 9.426 1.00 85.06 92 SER A CA 1
ATOM 728 C C . SER A 1 92 ? -4.037 -3.623 9.540 1.00 85.06 92 SER A C 1
ATOM 730 O O . SER A 1 92 ? -3.733 -2.619 10.186 1.00 85.06 92 SER A O 1
ATOM 732 N N . ILE A 1 93 ? -5.190 -3.774 8.902 1.00 78.81 93 ILE A N 1
ATOM 733 C CA . ILE A 1 93 ? -6.300 -2.831 8.999 1.00 78.81 93 ILE A CA 1
ATOM 734 C C . ILE A 1 93 ? -7.171 -3.154 10.225 1.00 78.81 93 ILE A C 1
ATOM 736 O O . ILE A 1 93 ? -7.977 -2.338 10.656 1.00 78.81 93 ILE A O 1
ATOM 740 N N . GLU A 1 94 ? -6.996 -4.338 10.810 1.00 75.62 94 GLU A N 1
ATOM 741 C CA . GLU A 1 94 ? -7.658 -4.729 12.047 1.00 75.62 94 GLU A CA 1
ATOM 742 C C . GLU A 1 94 ? -6.895 -4.232 13.276 1.00 75.62 94 GLU A C 1
ATOM 744 O O . GLU A 1 94 ? -5.676 -4.000 13.265 1.00 75.62 94 GLU A O 1
ATOM 749 N N . ASP A 1 95 ? -7.624 -4.106 14.380 1.00 63.97 95 ASP A N 1
ATOM 750 C CA . ASP A 1 95 ? -7.082 -3.756 15.685 1.00 63.97 95 ASP A CA 1
ATOM 751 C C . ASP A 1 95 ? -6.248 -4.887 16.278 1.00 63.97 95 ASP A C 1
ATOM 753 O O . ASP A 1 95 ? -6.710 -5.738 17.031 1.00 63.97 95 ASP A O 1
ATOM 757 N N . GLN A 1 96 ? -4.969 -4.875 15.913 1.00 63.94 96 GLN A N 1
ATOM 758 C CA . GLN A 1 96 ? -3.947 -5.724 16.492 1.00 63.94 96 GLN A CA 1
ATOM 759 C C . GLN A 1 96 ? -2.868 -4.852 17.117 1.00 63.94 96 GLN A C 1
ATOM 761 O O . GLN A 1 96 ? -2.289 -3.976 16.467 1.00 63.94 96 GLN A O 1
ATOM 766 N N . VAL A 1 97 ? -2.591 -5.106 18.392 1.00 58.69 97 VAL A N 1
ATOM 767 C CA . VAL A 1 97 ? -1.473 -4.484 19.095 1.00 58.69 97 VAL A CA 1
ATOM 768 C C . VAL A 1 97 ? -0.191 -5.040 18.480 1.00 58.69 97 VAL A C 1
ATOM 770 O O . VAL A 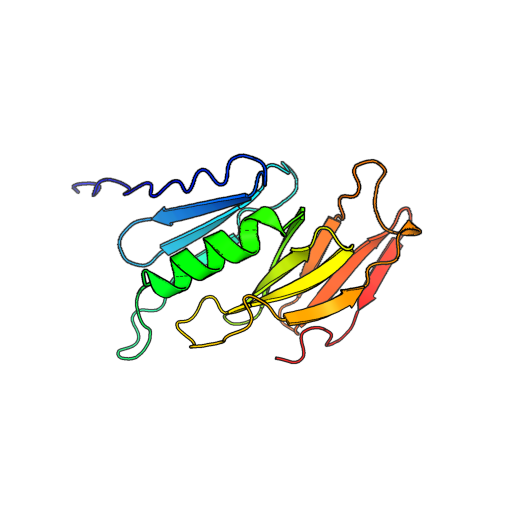1 97 ? 0.166 -6.194 18.697 1.00 58.69 97 VAL A O 1
ATOM 773 N N . SER A 1 98 ? 0.473 -4.230 17.662 1.00 67.62 98 SER A N 1
ATOM 774 C CA . SER A 1 98 ? 1.805 -4.522 17.148 1.00 67.62 98 SER A CA 1
ATOM 775 C C . SER A 1 98 ? 2.685 -3.304 17.355 1.00 67.62 98 SER A C 1
ATOM 777 O O . SER A 1 98 ? 2.305 -2.189 16.995 1.00 67.62 98 SER A O 1
ATOM 779 N N . ASP A 1 99 ? 3.876 -3.529 17.905 1.00 73.19 99 ASP A N 1
ATOM 780 C CA . ASP A 1 99 ? 4.884 -2.481 18.068 1.00 73.19 99 ASP A CA 1
ATOM 781 C C . ASP A 1 99 ? 5.416 -1.991 16.714 1.00 73.19 99 ASP A C 1
ATOM 783 O O . ASP A 1 99 ? 5.902 -0.865 16.600 1.00 73.19 99 ASP A O 1
ATOM 787 N N . LYS A 1 100 ? 5.312 -2.823 15.665 1.00 81.19 100 LYS A N 1
ATOM 788 C CA . LYS A 1 100 ? 5.737 -2.473 14.309 1.00 81.19 100 LYS A CA 1
ATOM 789 C C . LYS A 1 100 ? 4.549 -1.953 13.494 1.00 81.19 100 LYS A C 1
ATOM 791 O O . LYS A 1 100 ? 3.533 -2.640 13.407 1.00 81.19 100 LYS A O 1
ATOM 796 N N . PRO A 1 101 ? 4.676 -0.785 12.837 1.00 83.50 101 PRO A N 1
ATOM 797 C CA . PRO A 1 101 ? 3.579 -0.209 12.060 1.00 83.50 101 PRO A CA 1
ATOM 798 C C . PRO A 1 101 ? 3.233 -1.034 10.808 1.00 83.50 101 PRO A C 1
ATOM 800 O O . PRO A 1 101 ? 2.098 -0.982 10.342 1.00 83.50 101 PRO A O 1
ATOM 803 N N . TYR A 1 102 ? 4.186 -1.809 10.277 1.00 90.69 102 TYR A N 1
ATOM 804 C CA . TYR A 1 102 ? 4.010 -2.665 9.102 1.00 90.69 102 TYR A CA 1
ATOM 805 C C . TYR A 1 102 ? 5.073 -3.779 9.033 1.00 90.69 102 TYR A C 1
ATOM 807 O O . TYR A 1 102 ? 6.0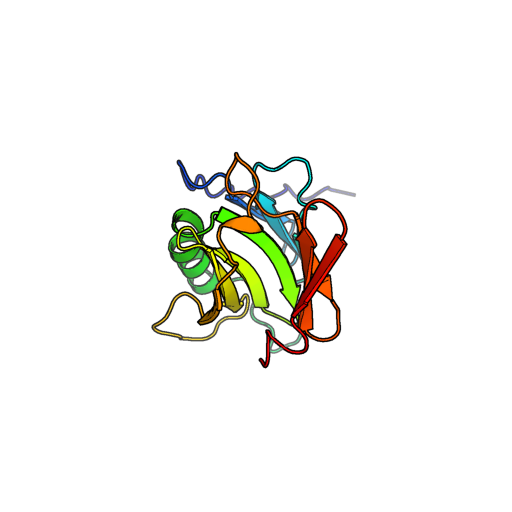69 -3.770 9.760 1.00 90.69 102 TYR A O 1
ATOM 815 N N . THR A 1 103 ? 4.871 -4.737 8.127 1.00 92.25 103 THR A N 1
ATOM 816 C CA . THR A 1 103 ? 5.814 -5.817 7.789 1.00 92.25 103 THR A CA 1
ATOM 817 C C . THR A 1 103 ? 6.380 -5.600 6.390 1.00 92.25 103 THR A C 1
ATOM 819 O O . THR A 1 103 ? 5.624 -5.281 5.478 1.00 92.25 103 THR A O 1
ATOM 822 N N . ARG A 1 104 ? 7.694 -5.792 6.210 1.00 94.62 104 ARG A N 1
ATOM 823 C CA . ARG A 1 104 ? 8.364 -5.805 4.898 1.00 94.62 104 ARG A CA 1
ATOM 824 C C . ARG A 1 104 ? 8.385 -7.227 4.339 1.00 94.62 104 ARG A C 1
ATOM 826 O O . ARG A 1 104 ? 8.818 -8.133 5.044 1.00 94.62 104 ARG A O 1
ATOM 833 N N . HIS A 1 105 ? 7.968 -7.404 3.087 1.00 94.94 105 HIS A N 1
ATOM 834 C CA . HIS A 1 105 ? 7.915 -8.710 2.416 1.00 94.94 105 HIS A CA 1
ATOM 835 C C . HIS A 1 105 ? 9.116 -8.932 1.505 1.00 94.94 105 HIS A C 1
ATOM 837 O O . HIS A 1 105 ? 9.892 -9.860 1.711 1.00 94.94 105 HIS A O 1
ATOM 843 N N . PHE A 1 106 ? 9.296 -8.069 0.506 1.00 95.06 106 PHE A N 1
ATOM 844 C CA . PHE A 1 106 ? 10.404 -8.170 -0.443 1.00 95.06 106 PHE A CA 1
ATOM 845 C C . PHE A 1 106 ? 10.742 -6.807 -1.064 1.00 95.06 106 PHE A C 1
ATOM 847 O O . PHE A 1 106 ? 9.861 -5.947 -1.174 1.00 95.06 106 PHE A O 1
ATOM 854 N N . PRO A 1 107 ? 12.002 -6.592 -1.480 1.00 93.81 107 PRO A N 1
ATOM 855 C CA . PRO A 1 107 ? 12.403 -5.368 -2.155 1.00 93.81 107 PRO A CA 1
ATOM 856 C C . PRO A 1 107 ? 12.015 -5.407 -3.637 1.00 93.81 107 PRO A C 1
ATOM 858 O O . PRO A 1 107 ? 12.139 -6.437 -4.302 1.00 93.81 107 PRO A O 1
ATOM 861 N N . VAL A 1 108 ? 11.607 -4.263 -4.180 1.00 92.06 108 VAL A N 1
ATOM 862 C CA . VAL A 1 108 ? 11.410 -4.068 -5.618 1.00 92.06 108 VAL A CA 1
ATOM 863 C C . VAL A 1 108 ? 12.724 -3.577 -6.236 1.00 92.06 108 VAL A C 1
ATOM 865 O O . VAL A 1 108 ? 13.217 -2.510 -5.854 1.00 92.06 108 VAL A O 1
ATOM 868 N N . PRO A 1 109 ? 13.305 -4.306 -7.210 1.00 89.75 109 PRO A N 1
ATOM 869 C CA . PRO A 1 109 ? 14.498 -3.860 -7.919 1.00 89.75 109 PRO A CA 1
ATOM 870 C C . PRO A 1 109 ? 14.348 -2.441 -8.472 1.00 89.75 109 PRO A C 1
ATOM 872 O O . PRO A 1 109 ? 13.331 -2.099 -9.075 1.00 89.75 109 PRO A O 1
ATOM 875 N N . HIS A 1 110 ? 15.380 -1.608 -8.308 1.00 84.06 110 HIS A N 1
ATOM 876 C CA . HIS A 1 110 ? 15.339 -0.211 -8.760 1.00 84.06 110 HIS A CA 1
ATOM 877 C C . HIS A 1 110 ? 15.034 -0.090 -10.261 1.00 84.06 110 HIS A C 1
ATOM 879 O O . HIS A 1 110 ? 14.262 0.774 -10.655 1.00 84.06 110 HIS A O 1
ATOM 885 N N . CYS A 1 111 ? 15.538 -1.018 -11.081 1.00 83.44 111 CYS A N 1
ATOM 886 C CA . CYS A 1 111 ? 15.282 -1.056 -12.522 1.00 83.44 111 CYS A CA 1
ATOM 887 C C . CYS A 1 111 ? 13.831 -1.391 -12.913 1.00 83.44 111 CYS A C 1
ATOM 889 O O . CYS A 1 111 ? 13.498 -1.334 -14.094 1.00 83.44 111 CYS A O 1
ATOM 891 N N . TRP A 1 112 ? 12.973 -1.777 -11.962 1.00 85.12 112 TRP A N 1
ATOM 892 C CA . TRP A 1 112 ? 11.542 -2.008 -12.202 1.00 85.12 112 TRP A CA 1
ATOM 893 C C . TRP A 1 112 ? 10.696 -0.774 -11.879 1.00 85.12 112 TRP A C 1
ATOM 895 O O . TRP A 1 112 ? 9.517 -0.730 -12.224 1.00 85.12 112 TRP A O 1
ATOM 905 N N . ARG A 1 113 ? 11.281 0.224 -11.211 1.00 78.62 113 ARG A N 1
ATOM 906 C CA . ARG A 1 113 ? 10.604 1.470 -10.865 1.00 78.62 113 ARG A CA 1
ATOM 907 C C . ARG A 1 113 ? 10.685 2.436 -12.041 1.00 78.62 113 ARG A C 1
ATOM 909 O O . ARG A 1 113 ? 11.703 2.518 -12.724 1.00 78.62 113 ARG A O 1
ATOM 916 N N . SER A 1 114 ? 9.594 3.152 -12.294 1.00 73.56 114 SER A N 1
ATOM 917 C CA . SER A 1 114 ? 9.577 4.200 -13.318 1.00 73.56 114 SER A CA 1
ATOM 918 C C . SER A 1 114 ? 10.473 5.383 -12.921 1.00 73.56 114 SER A C 1
ATOM 920 O O . SER A 1 114 ? 10.943 5.463 -11.787 1.00 73.56 114 SER A O 1
ATOM 922 N N . SER A 1 115 ? 10.685 6.342 -13.827 1.00 69.56 115 SER A N 1
ATOM 923 C CA . SER A 1 115 ? 11.430 7.577 -13.528 1.00 69.56 115 SER A CA 1
ATOM 924 C C . SER A 1 115 ? 10.804 8.409 -12.400 1.00 69.56 115 SER A C 1
ATOM 926 O O . SER A 1 115 ? 11.512 9.137 -11.709 1.00 69.56 115 SER A O 1
ATOM 928 N N . SER A 1 116 ? 9.497 8.263 -12.152 1.00 68.88 116 SER A N 1
ATOM 929 C CA . SER A 1 116 ? 8.812 8.851 -10.993 1.00 68.88 116 SER A CA 1
ATOM 930 C C . SER A 1 116 ? 8.966 8.018 -9.714 1.00 68.88 116 SER A C 1
ATOM 932 O O . SER A 1 116 ? 8.295 8.282 -8.723 1.00 68.88 116 SER A O 1
ATOM 934 N N . HIS A 1 117 ? 9.818 6.990 -9.736 1.00 69.44 117 HIS A N 1
ATOM 935 C CA . HIS A 1 117 ? 10.004 5.960 -8.712 1.00 69.44 117 HIS A CA 1
ATOM 936 C C . HIS A 1 117 ? 8.764 5.104 -8.430 1.00 69.44 117 HIS A C 1
ATOM 938 O O . HIS A 1 117 ? 8.861 4.139 -7.673 1.00 69.44 117 HIS A O 1
ATOM 944 N N . ARG A 1 118 ? 7.618 5.400 -9.050 1.00 74.94 118 ARG A N 1
ATOM 945 C CA . ARG A 1 118 ? 6.361 4.676 -8.857 1.00 74.94 118 ARG A CA 1
ATOM 946 C C . ARG A 1 118 ? 6.376 3.339 -9.583 1.00 74.94 118 ARG A C 1
ATOM 948 O O . ARG A 1 118 ? 7.037 3.189 -10.620 1.00 74.94 118 ARG A O 1
ATOM 955 N N . ILE A 1 119 ? 5.600 2.396 -9.062 1.00 84.25 119 ILE A N 1
ATOM 956 C CA . ILE A 1 119 ? 5.339 1.106 -9.701 1.00 84.25 119 ILE A CA 1
ATOM 957 C C . ILE A 1 119 ? 3.864 0.991 -10.052 1.00 84.25 119 ILE A C 1
ATOM 959 O O . ILE A 1 119 ? 3.003 1.475 -9.325 1.00 84.25 119 ILE A O 1
ATOM 963 N N . ARG A 1 120 ? 3.572 0.301 -11.153 1.00 87.19 120 ARG A N 1
ATOM 964 C CA . ARG A 1 120 ? 2.224 -0.197 -11.420 1.00 87.19 120 ARG A CA 1
ATOM 965 C C . ARG A 1 120 ? 2.176 -1.633 -10.951 1.00 87.19 120 ARG A C 1
ATOM 967 O O . ARG A 1 120 ? 2.859 -2.483 -11.521 1.00 87.19 120 ARG A O 1
ATOM 974 N N . ALA A 1 121 ? 1.402 -1.888 -9.911 1.00 89.94 121 ALA A N 1
ATOM 975 C CA . ALA A 1 121 ? 1.279 -3.218 -9.358 1.00 89.94 121 ALA A CA 1
ATOM 976 C C . ALA A 1 121 ? -0.124 -3.462 -8.812 1.00 89.94 121 ALA A C 1
ATOM 978 O O . ALA A 1 121 ? -0.893 -2.529 -8.595 1.00 89.94 121 ALA A O 1
ATOM 979 N N . LEU A 1 122 ? -0.443 -4.734 -8.614 1.00 91.75 122 LEU A N 1
ATOM 980 C CA . LEU A 1 122 ? -1.669 -5.177 -7.969 1.00 91.75 122 LEU A CA 1
ATOM 981 C C . LEU A 1 122 ? -1.388 -6.378 -7.077 1.00 91.75 122 LEU A C 1
ATOM 983 O O . LEU A 1 122 ? -0.390 -7.087 -7.249 1.00 91.75 122 LEU A O 1
ATOM 987 N N . VAL A 1 123 ? -2.313 -6.623 -6.158 1.00 92.88 123 VAL A N 1
ATOM 988 C CA . VAL A 1 123 ? -2.341 -7.829 -5.335 1.00 92.88 123 VAL A CA 1
ATOM 989 C C . VAL A 1 123 ? -3.414 -8.778 -5.855 1.00 92.88 123 VAL A C 1
ATOM 991 O O . VAL A 1 123 ? -4.537 -8.358 -6.139 1.00 92.88 123 VAL A O 1
ATOM 994 N N . THR A 1 124 ? -3.084 -10.061 -5.998 1.00 92.31 124 THR A N 1
ATOM 995 C CA . THR A 1 124 ? -4.056 -11.090 -6.388 1.00 92.31 124 THR A CA 1
ATOM 996 C C . THR A 1 124 ? -4.788 -11.647 -5.161 1.00 92.31 124 THR A C 1
ATOM 998 O O . THR A 1 124 ? -4.247 -11.628 -4.053 1.00 92.31 124 THR A O 1
ATOM 1001 N N . PRO A 1 125 ? -5.970 -12.270 -5.333 1.00 89.69 125 PRO A N 1
ATOM 1002 C CA . PRO A 1 125 ? -6.650 -12.977 -4.242 1.00 89.69 125 PRO A CA 1
ATOM 1003 C C . PRO A 1 125 ? -5.848 -14.136 -3.627 1.00 89.69 125 PRO A C 1
ATOM 1005 O O . PRO A 1 125 ? -6.232 -14.654 -2.584 1.00 89.69 125 PRO A O 1
ATOM 1008 N N . ARG A 1 126 ? -4.752 -14.572 -4.266 1.00 91.12 126 ARG A N 1
ATOM 1009 C CA . ARG A 1 126 ? -3.854 -15.627 -3.766 1.00 91.12 126 ARG A CA 1
ATOM 1010 C C . ARG A 1 126 ? -2.678 -15.081 -2.948 1.00 91.12 126 ARG A C 1
ATOM 1012 O O . ARG A 1 126 ? -1.871 -15.872 -2.466 1.00 91.12 126 ARG A O 1
ATOM 1019 N N . GLY A 1 127 ? -2.574 -13.759 -2.802 1.00 91.06 127 GLY A N 1
ATOM 1020 C CA . GLY A 1 127 ? -1.460 -13.106 -2.113 1.00 91.06 127 GLY A CA 1
ATOM 1021 C C . GLY A 1 127 ? -0.206 -12.969 -2.977 1.00 91.06 127 GLY A C 1
ATOM 1022 O O . GLY A 1 127 ? 0.889 -12.797 -2.438 1.00 91.06 127 GLY A O 1
ATOM 1023 N N . ASP A 1 128 ? -0.354 -13.061 -4.302 1.00 94.81 128 ASP A N 1
ATOM 1024 C CA . ASP A 1 128 ? 0.724 -12.750 -5.238 1.00 94.81 128 ASP A CA 1
ATOM 1025 C C . ASP A 1 128 ? 0.761 -11.243 -5.491 1.00 94.81 128 ASP A C 1
ATOM 1027 O O . ASP A 1 128 ? -0.283 -10.584 -5.542 1.00 94.81 128 ASP A O 1
ATOM 1031 N N . VAL A 1 129 ? 1.957 -10.711 -5.720 1.00 94.38 129 VAL A N 1
ATOM 1032 C CA . VAL A 1 129 ? 2.142 -9.323 -6.151 1.00 94.38 129 VAL A CA 1
ATOM 1033 C C . VAL A 1 129 ? 2.589 -9.324 -7.605 1.00 94.38 129 VAL A C 1
ATOM 1035 O O . VAL A 1 129 ? 3.616 -9.910 -7.954 1.00 94.38 129 VAL A O 1
ATOM 1038 N N . VAL A 1 130 ? 1.796 -8.678 -8.459 1.00 93.88 130 VAL A N 1
ATOM 1039 C CA . VAL A 1 130 ? 2.063 -8.550 -9.896 1.00 93.88 130 VAL A CA 1
ATOM 1040 C C . VAL A 1 130 ? 2.531 -7.131 -10.165 1.00 93.88 130 VAL A C 1
ATOM 1042 O O . VAL A 1 130 ? 1.805 -6.189 -9.865 1.00 93.88 130 VAL A O 1
ATOM 1045 N N . ILE A 1 131 ? 3.723 -6.978 -10.736 1.00 92.31 131 ILE A N 1
ATOM 1046 C CA . ILE A 1 131 ? 4.352 -5.687 -11.028 1.00 92.31 131 ILE A CA 1
ATOM 1047 C C . ILE A 1 131 ? 4.555 -5.573 -12.538 1.00 92.31 131 ILE A C 1
ATOM 1049 O O . ILE A 1 131 ? 5.120 -6.471 -13.167 1.00 92.31 131 ILE A O 1
ATOM 1053 N N . VAL A 1 132 ? 4.118 -4.461 -13.123 1.00 88.88 132 VAL A N 1
ATOM 1054 C CA . VAL A 1 132 ? 4.401 -4.134 -14.523 1.00 88.88 132 VAL A CA 1
ATOM 1055 C C . VAL A 1 132 ? 5.849 -3.674 -14.642 1.00 88.88 132 VAL A C 1
ATOM 1057 O O . VAL A 1 132 ? 6.264 -2.723 -13.982 1.00 88.88 132 VAL A O 1
ATOM 1060 N N . LYS A 1 133 ? 6.601 -4.331 -15.523 1.00 83.44 133 LYS A N 1
ATOM 1061 C CA . LYS A 1 133 ? 7.946 -3.941 -15.957 1.00 83.44 133 LYS A CA 1
ATOM 1062 C C . LYS A 1 133 ? 7.857 -3.549 -17.429 1.00 83.44 133 LYS A C 1
ATOM 1064 O O . LYS A 1 133 ? 7.079 -4.162 -18.135 1.00 83.44 133 LYS A O 1
ATOM 1069 N N . SER A 1 134 ? 8.639 -2.568 -17.882 1.00 76.81 134 SER A N 1
ATOM 1070 C CA . SER A 1 134 ? 8.681 -2.017 -19.254 1.00 76.81 134 SER A CA 1
ATOM 1071 C C . SER A 1 134 ? 7.919 -2.798 -20.342 1.00 76.81 134 SER A C 1
ATOM 1073 O O . SER A 1 134 ? 6.959 -2.286 -20.906 1.00 76.81 134 SER A O 1
ATOM 1075 N N . ASP A 1 135 ? 8.347 -4.030 -20.615 1.00 80.00 135 ASP A N 1
ATOM 1076 C CA . ASP A 1 135 ? 7.881 -4.923 -21.675 1.00 80.00 135 ASP A CA 1
ATOM 1077 C C . ASP A 1 135 ? 7.193 -6.211 -21.173 1.00 80.00 135 ASP A C 1
ATOM 1079 O O . ASP A 1 135 ? 6.910 -7.111 -21.961 1.00 80.00 135 ASP A O 1
ATOM 1083 N N . GLY A 1 136 ? 6.912 -6.335 -19.874 1.00 86.25 136 GLY A N 1
ATOM 1084 C CA . GLY A 1 136 ? 6.352 -7.554 -19.296 1.00 86.25 136 GLY A CA 1
ATOM 1085 C C . GLY A 1 136 ? 5.817 -7.419 -17.870 1.00 86.25 136 GLY A C 1
ATOM 1086 O O . GLY A 1 136 ? 5.518 -6.336 -17.369 1.00 86.25 136 GLY A O 1
ATOM 1087 N N . LEU A 1 137 ? 5.673 -8.563 -17.202 1.00 90.12 137 LEU A N 1
ATOM 1088 C CA . LEU A 1 137 ? 5.154 -8.656 -15.839 1.00 90.12 137 LEU A CA 1
ATOM 1089 C C . LEU A 1 137 ? 6.119 -9.463 -14.972 1.00 90.12 137 LEU A C 1
ATOM 1091 O O . LEU A 1 137 ? 6.583 -10.528 -15.377 1.00 90.12 137 LEU A O 1
ATOM 1095 N N . ALA A 1 138 ? 6.382 -8.974 -13.765 1.00 92.44 138 ALA A N 1
ATOM 1096 C CA . ALA A 1 138 ? 7.002 -9.752 -12.703 1.00 92.44 138 ALA A CA 1
ATOM 1097 C C . ALA A 1 138 ? 5.909 -10.222 -11.738 1.00 92.44 138 ALA A C 1
ATOM 1099 O O . ALA A 1 138 ? 5.109 -9.415 -11.265 1.00 92.44 138 ALA A O 1
ATOM 1100 N N . ILE A 1 139 ? 5.871 -11.523 -11.451 1.00 94.00 139 ILE A N 1
ATOM 1101 C CA . ILE A 1 139 ? 4.930 -12.116 -10.497 1.00 94.00 139 ILE A CA 1
ATOM 1102 C C . ILE A 1 139 ? 5.740 -12.665 -9.333 1.00 94.00 139 ILE A C 1
ATOM 1104 O O . ILE A 1 139 ? 6.508 -13.612 -9.502 1.00 94.00 139 ILE A O 1
ATOM 1108 N N . VAL A 1 140 ? 5.555 -12.085 -8.151 1.00 93.50 140 VAL A N 1
ATOM 1109 C CA . VAL A 1 140 ? 6.131 -12.615 -6.915 1.00 93.50 140 VAL A CA 1
ATOM 1110 C C . VAL A 1 140 ? 5.060 -13.458 -6.237 1.00 93.50 140 VAL A C 1
ATOM 1112 O O . VAL A 1 140 ? 4.071 -12.941 -5.720 1.00 93.50 140 VAL A O 1
ATOM 1115 N N . GLN A 1 141 ? 5.223 -14.776 -6.327 1.00 93.00 141 GLN A N 1
ATOM 1116 C CA . GLN A 1 141 ? 4.213 -15.731 -5.882 1.00 93.00 141 GLN A CA 1
ATOM 1117 C C . GLN A 1 141 ? 4.221 -15.889 -4.364 1.00 93.00 141 GLN A C 1
ATOM 1119 O O . GLN A 1 141 ? 5.287 -16.043 -3.768 1.00 93.00 141 GLN A O 1
ATOM 1124 N N . ARG A 1 142 ? 3.030 -15.914 -3.752 1.00 86.00 142 ARG A N 1
ATOM 1125 C CA . ARG A 1 142 ? 2.825 -16.126 -2.304 1.00 86.00 142 ARG A CA 1
ATOM 1126 C C . ARG A 1 142 ? 3.707 -15.233 -1.422 1.00 86.00 142 ARG A C 1
ATOM 1128 O O . ARG A 1 142 ? 4.123 -15.635 -0.338 1.00 86.00 142 ARG A O 1
ATOM 1135 N N . SER A 1 143 ? 4.012 -14.027 -1.892 1.00 85.88 143 SER A N 1
ATOM 1136 C CA . SER A 1 143 ? 4.919 -13.108 -1.204 1.00 85.88 143 SER A CA 1
ATOM 1137 C C . SER A 1 143 ? 4.320 -12.522 0.065 1.00 85.88 143 SER A C 1
ATOM 1139 O O . SER A 1 143 ? 5.052 -12.135 0.964 1.00 85.88 143 SER A O 1
ATOM 1141 N N . LEU A 1 144 ? 2.991 -12.450 0.133 1.00 87.75 144 LEU A N 1
ATOM 1142 C CA . LEU A 1 144 ? 2.247 -11.926 1.272 1.00 87.75 144 LEU A CA 1
ATOM 1143 C C . LEU A 1 144 ? 1.828 -13.069 2.196 1.00 87.75 144 LEU A C 1
ATOM 1145 O O . LEU A 1 144 ? 0.648 -13.180 2.510 1.00 87.75 144 LEU A O 1
ATOM 1149 N N . ASN A 1 145 ? 2.751 -13.970 2.545 1.00 68.50 145 ASN A N 1
ATOM 1150 C CA . ASN A 1 145 ? 2.477 -15.183 3.324 1.00 68.50 145 ASN A CA 1
ATOM 1151 C C . ASN A 1 145 ? 2.076 -14.811 4.772 1.00 68.50 145 ASN A C 1
ATOM 1153 O O . ASN A 1 145 ? 2.878 -14.864 5.701 1.00 68.50 145 ASN A O 1
ATOM 1157 N N . LEU A 1 146 ? 0.835 -14.341 4.896 1.00 65.12 146 LEU A N 1
ATOM 1158 C CA . LEU A 1 146 ? 0.154 -13.758 6.050 1.00 65.12 146 LEU A CA 1
ATOM 1159 C C . LEU A 1 146 ? -0.938 -14.706 6.532 1.00 65.12 146 LEU A C 1
ATOM 1161 O O . LEU A 1 146 ? -1.609 -15.318 5.661 1.00 65.12 146 LEU A O 1
#